Protein 2FDN (pdb70)

B-factor: mean 10.57, std 5.55, range [5.18, 43.55]

InterPro domains:
  IPR000813 7Fe ferredoxin [PR00354] (17-27)
  IPR000813 7Fe ferredoxin [PR00354] (33-50)
  IPR017896 4Fe-4S ferredoxin-type, iron-sulphur binding domain [PF12838] (9-52)
  IPR017896 4Fe-4S ferredoxin-type, iron-sulphur binding domain [PS51379] (1-28)
  IPR017896 4Fe-4S ferredoxin-type, iron-sulphur binding domain [PS51379] (29-56)
  IPR017900 4Fe-4S ferredoxin, iron-sulphur binding, conserved site [PS00198] (9-20)
  IPR017900 4Fe-4S ferredoxin, iron-sulphur binding, conserved site [PS00198] (38-49)
  IPR050157 Photosystem I iron-sulfur center [PTHR24960] (4-52)

Radius of gyration: 9.42 Å; Cα contacts (8 Å, |Δi|>4): 115; chains: 1; bounding box: 20×22×17 Å

Solvent-accessible surface area: 3301 Å² total; per-residue (Å²): 42,37,66,4,58,143,44,20,108,51,76,18,46,15,63,99,94,20,90,58,122,6,7,57,70,33,157,117,105,29,81,20,65,67,143,50,26,105,61,73,18,37,11,21,68,61,26,97,59,96,2,5,56,97,104

Foldseek 3Di:
DWFQAPQAPQPPQLQVVQPQNQWDQDPVGIGGDPVGDPPPCVSLVRGPRSRIDDD

Organism: Gottschalkia acidurici (strain ATCC 7906 / DSM 604 / BCRC 14475 / CIP 104303 / KCTC 5404 / NCIMB 10678 / 9a) (NCBI:txid1128398)

CATH classification: 3.30.70.20

Nearest PDB structures (foldseek):
  2fdn-assembly1_A  TM=1.019E+00  e=5.353E-12  Gottschalkia acidurici
  1fdn-assembly1_A  TM=1.010E+00  e=1.514E-10  Gottschalkia acidurici
  1fca-assembly1_A  TM=1.009E+00  e=4.189E-10  Gottschalkia acidurici
  1h98-assembly1_A  TM=9.496E-01  e=1.962E-05  Thermus aquaticus
  5c4i-assembly1_E  TM=8.753E-01  e=5.550E-04  Moorella thermoacetica ATCC 39073

Structure (mmCIF, N/CA/C/O backbone):
data_2FDN
#
_entry.id   2FDN
#
_cell.length_a   33.950
_cell.length_b   33.950
_cell.length_c   74.820
_cell.angle_alpha   90.00
_cell.angle_beta   90.00
_cell.angle_gamma   90.00
#
_symmetry.space_group_name_H-M   'P 43 21 2'
#
loop_
_entity.id
_entity.type
_entity.pdbx_description
1 polymer FERREDOXIN
2 non-polymer 'IRON/SULFUR CLUSTER'
3 water water
#
loop_
_atom_site.group_PDB
_atom_site.id
_atom_site.type_symbol
_atom_site.label_atom_id
_atom_site.label_alt_id
_atom_site.label_comp_id
_atom_site.label_asym_id
_atom_site.label_entity_id
_atom_site.label_seq_id
_atom_site.pdbx_PDB_ins_code
_atom_site.Cartn_x
_atom_site.Cartn_y
_atom_site.Cartn_z
_atom_site.occupancy
_atom_site.B_iso_or_equiv
_atom_site.auth_seq_id
_atom_site.auth_comp_id
_atom_site.auth_asym_id
_atom_site.auth_atom_id
_atom_site.pdbx_PDB_model_num
ATOM 1 N N . ALA A 1 1 ? 9.251 24.410 64.133 1.00 7.34 1 ALA A N 1
ATOM 2 C CA . ALA A 1 1 ? 8.069 23.677 64.576 1.00 6.49 1 ALA A CA 1
ATOM 3 C C . ALA A 1 1 ? 8.390 22.270 65.061 1.00 5.92 1 ALA A C 1
ATOM 4 O O . ALA A 1 1 ? 9.055 21.505 64.383 1.00 7.19 1 ALA A O 1
ATOM 13 N N . TYR A 1 2 ? 7.838 21.933 66.245 1.00 6.09 2 TYR A N 1
ATOM 14 C CA . TYR A 1 2 ? 7.623 20.562 66.650 1.00 5.40 2 TYR A CA 1
ATOM 15 C C . TYR A 1 2 ? 6.330 20.099 65.992 1.00 5.69 2 TYR A C 1
ATOM 16 O O . TYR A 1 2 ? 5.482 20.919 65.598 1.00 6.18 2 TYR A O 1
ATOM 34 N N . VAL A 1 3 ? 6.191 18.755 65.886 1.00 5.72 3 VAL A N 1
ATOM 35 C CA . VAL A 1 3 ? 4.953 18.156 65.421 1.00 5.29 3 VAL A CA 1
ATOM 36 C C . VAL A 1 3 ? 4.620 17.028 66.417 1.00 5.56 3 VAL A C 1
ATOM 37 O O . VAL A 1 3 ? 5.528 16.340 66.899 1.00 6.03 3 VAL A O 1
ATOM 50 N N . ILE A 1 4 ? 3.350 16.850 66.710 1.00 5.58 4 ILE A N 1
ATOM 51 C CA . ILE A 1 4 ? 2.915 15.799 67.650 1.00 5.34 4 ILE A CA 1
ATOM 52 C C . ILE A 1 4 ? 2.634 14.548 66.867 1.00 6.15 4 ILE A C 1
ATOM 53 O O . ILE A 1 4 ? 1.734 14.471 65.999 1.00 6.87 4 ILE A O 1
ATOM 69 N N A ASN A 1 5 ? 3.371 13.521 67.230 0.74 5.18 5 ASN A N 1
ATOM 70 N N B ASN A 1 5 ? 3.616 13.422 66.888 0.26 5.66 5 ASN A N 1
ATOM 71 C CA A ASN A 1 5 ? 3.263 12.221 66.573 0.74 5.54 5 ASN A CA 1
ATOM 72 C CA B ASN A 1 5 ? 3.556 12.199 66.089 0.26 7.76 5 ASN A CA 1
ATOM 73 C C A ASN A 1 5 ? 2.056 11.443 67.105 0.74 5.91 5 ASN A C 1
ATOM 74 C C B ASN A 1 5 ? 2.435 11.270 66.583 0.26 7.41 5 ASN A C 1
ATOM 75 O O A ASN A 1 5 ? 1.502 11.750 68.194 0.74 6.03 5 ASN A O 1
ATOM 76 O O B ASN A 1 5 ? 1.669 11.594 67.491 0.26 7.16 5 ASN A O 1
ATOM 85 N N A GLU A 1 6 ? 1.690 10.405 66.377 0.74 6.37 6 GLU A N 1
ATOM 86 N N B GLU A 1 6 ? 2.298 10.117 65.940 0.26 8.93 6 GLU A N 1
ATOM 87 C CA A GLU A 1 6 ? 0.527 9.550 66.692 0.74 7.35 6 GLU A CA 1
ATOM 88 C CA B GLU A 1 6 ? 1.226 9.148 66.146 0.26 9.95 6 GLU A CA 1
ATOM 89 C C A GLU A 1 6 ? 0.678 8.779 67.984 0.74 8.00 6 GLU A C 1
ATOM 90 C C B GLU A 1 6 ? 1.277 8.517 67.502 0.26 8.97 6 GLU A C 1
ATOM 91 O O A GLU A 1 6 ? -0.337 8.331 68.503 0.74 8.94 6 GLU A O 1
ATOM 92 O O B GLU A 1 6 ? 0.467 7.697 67.916 0.26 10.02 6 GLU A O 1
ATOM 103 N N . ALA A 1 7 ? 1.928 8.721 68.571 1.00 8.58 7 ALA A N 1
ATOM 104 C CA . ALA A 1 7 ? 1.995 8.187 69.921 1.00 8.79 7 ALA A CA 1
ATOM 105 C C . ALA A 1 7 ? 1.166 8.934 70.905 1.00 7.78 7 ALA A C 1
ATOM 106 O O . ALA A 1 7 ? 0.813 8.411 71.999 1.00 8.81 7 ALA A O 1
ATOM 113 N N . CYS A 1 8 ? 0.827 10.188 70.627 1.00 7.12 8 CYS A N 1
ATOM 114 C CA . CYS A 1 8 ? -0.005 10.954 71.514 1.00 6.69 8 CYS A CA 1
ATOM 115 C C . CYS A 1 8 ? -1.211 10.172 71.965 1.00 7.01 8 CYS A C 1
ATOM 116 O O . CYS A 1 8 ? -1.966 9.597 71.160 1.00 8.01 8 CYS A O 1
ATOM 123 N N . ILE A 1 9 ? -1.425 10.165 73.294 1.00 7.24 9 ILE A N 1
ATOM 124 C CA . ILE A 1 9 ? -2.547 9.522 73.966 1.00 7.25 9 ILE A CA 1
ATOM 125 C C . ILE A 1 9 ? -3.635 10.480 74.373 1.00 7.15 9 ILE A C 1
ATOM 126 O O . ILE A 1 9 ? -4.593 10.110 74.993 1.00 8.44 9 ILE A O 1
ATOM 142 N N . SER A 1 10 ? -3.470 11.783 73.969 1.00 7.27 10 SER A N 1
ATOM 143 C CA . SER A 1 10 ? -4.494 12.776 74.152 1.00 7.29 10 SER A CA 1
ATOM 144 C C . SER A 1 10 ? -4.846 12.994 75.618 1.00 7.80 10 SER A C 1
ATOM 145 O O . SER A 1 10 ? -5.977 13.297 75.993 1.00 9.17 10 SER A O 1
ATOM 151 N N . CYS A 1 11 ? -3.777 13.038 76.438 1.00 8.01 11 CYS A N 1
ATOM 152 C CA . CYS A 1 11 ? -3.888 13.275 77.864 1.00 8.12 11 CYS A CA 1
ATOM 153 C C . CYS A 1 11 ? -4.135 14.793 78.195 1.00 8.68 11 CYS A C 1
ATOM 154 O O . CYS A 1 11 ? -4.584 15.157 79.301 1.00 9.90 11 CYS A O 1
ATOM 161 N N . GLY A 1 12 ? -3.738 15.652 77.270 1.00 7.95 12 GLY A N 1
ATOM 162 C CA . GLY A 1 12 ? -3.893 17.080 77.465 1.00 8.73 12 GLY A CA 1
ATOM 163 C C . GLY A 1 12 ? -2.834 17.791 78.224 1.00 8.09 12 GLY A C 1
ATOM 164 O O . GLY A 1 12 ? -2.881 18.996 78.347 1.00 9.08 12 GLY A O 1
ATOM 168 N N . ALA A 1 13 ? -1.828 17.117 78.775 1.00 7.71 13 ALA A N 1
ATOM 169 C CA . ALA A 1 13 ? -0.928 17.732 79.727 1.00 8.17 13 ALA A CA 1
ATOM 170 C C . ALA A 1 13 ? -0.109 18.871 79.150 1.00 7.20 13 ALA A C 1
ATOM 171 O O . ALA A 1 13 ? 0.287 19.812 79.846 1.00 8.49 13 ALA A O 1
ATOM 178 N N . CYS A 1 14 ? 0.237 18.760 77.837 1.00 6.89 14 CYS A N 1
ATOM 179 C CA . CYS A 1 14 ? 1.110 19.738 77.201 1.00 6.86 14 CYS A CA 1
ATOM 180 C C . CYS A 1 14 ? 0.405 21.023 76.908 1.00 7.24 14 CYS A C 1
ATOM 181 O O . CYS A 1 14 ? 1.102 22.090 76.773 1.00 8.24 14 CYS A O 1
ATOM 188 N N . GLU A 1 15 ? -0.888 21.066 76.740 1.00 7.07 15 GLU A N 1
ATOM 189 C CA . GLU A 1 15 ? -1.558 22.252 76.239 1.00 7.37 15 GLU A CA 1
ATOM 190 C C . GLU A 1 15 ? -1.323 23.460 77.087 1.00 7.58 15 GLU A C 1
ATOM 191 O O . GLU A 1 15 ? -0.976 24.536 76.558 1.00 8.42 15 GLU A O 1
ATOM 203 N N . PRO A 1 16 ? -1.482 23.384 78.416 1.00 7.77 16 PRO A N 1
ATOM 204 C CA . PRO A 1 16 ? -1.251 24.562 79.270 1.00 8.89 16 PRO A CA 1
ATOM 205 C C . PRO A 1 16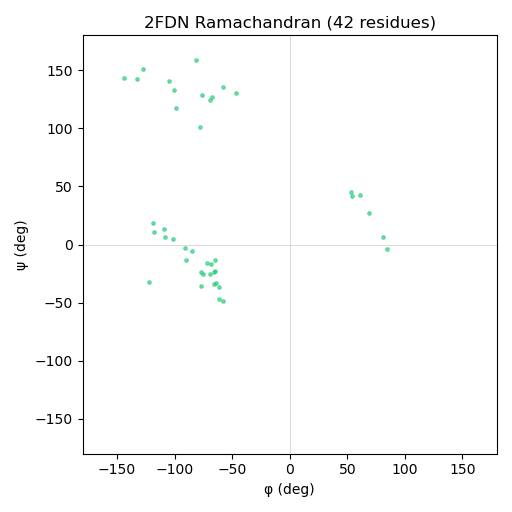 ? 0.196 24.958 79.411 1.00 8.50 16 PRO A C 1
ATOM 206 O O . PRO A 1 16 ? 0.511 26.061 79.858 1.00 10.16 16 PRO A O 1
ATOM 217 N N . GLU A 1 17 ? 1.097 24.020 79.044 1.00 8.10 17 GLU A N 1
ATOM 218 C CA . GLU A 1 17 ? 2.527 24.237 79.284 1.00 8.60 17 GLU A CA 1
ATOM 219 C C . GLU A 1 17 ? 3.213 24.924 78.118 1.00 7.91 17 GLU A C 1
ATOM 220 O O . GLU A 1 17 ? 4.329 25.389 78.269 1.00 11.07 17 GLU A O 1
ATOM 232 N N . CYS A 1 18 ? 2.574 25.004 76.986 1.00 6.94 18 CYS A N 1
ATOM 233 C CA . CYS A 1 18 ? 3.204 25.683 75.784 1.00 6.83 18 CYS A CA 1
ATOM 234 C C . CYS A 1 18 ? 3.268 27.162 76.102 1.00 6.71 18 CYS A C 1
ATOM 235 O O . CYS A 1 18 ? 2.237 27.811 76.351 1.00 7.88 18 CYS A O 1
ATOM 242 N N . PRO A 1 19 ? 4.467 27.776 76.027 1.00 6.68 19 PRO A N 1
ATOM 243 C CA . PRO A 1 19 ? 4.593 29.187 76.392 1.00 7.66 19 PRO A CA 1
ATOM 244 C C . PRO A 1 19 ? 3.900 30.146 75.440 1.00 7.50 19 PRO A C 1
ATOM 245 O O . PRO A 1 19 ? 3.716 31.310 75.776 1.00 9.11 19 PRO A O 1
ATOM 256 N N . VAL A 1 20 ? 3.559 29.703 74.247 1.00 7.71 20 VAL A N 1
ATOM 257 C CA . VAL A 1 20 ? 2.968 30.512 73.198 1.00 7.40 20 VAL A CA 1
ATOM 258 C C . VAL A 1 20 ? 1.562 30.027 72.810 1.00 7.06 20 VAL A C 1
ATOM 259 O O . VAL A 1 20 ? 1.010 30.455 71.829 1.00 7.51 20 VAL A O 1
ATOM 272 N N . ASN A 1 21 ? 0.984 29.108 73.593 1.00 7.14 21 ASN A N 1
ATOM 273 C CA . ASN A 1 21 ? -0.359 28.617 73.363 1.00 7.65 21 ASN A CA 1
ATOM 274 C C . ASN A 1 21 ? -0.574 28.075 71.963 1.00 7.45 21 ASN A C 1
ATOM 275 O O . ASN A 1 21 ? -1.609 28.279 71.335 1.00 8.90 21 ASN A O 1
ATOM 285 N N . ALA A 1 22 ? 0.421 27.319 71.456 1.00 6.42 22 ALA A N 1
ATOM 286 C CA . ALA A 1 22 ? 0.407 26.798 70.109 1.00 6.78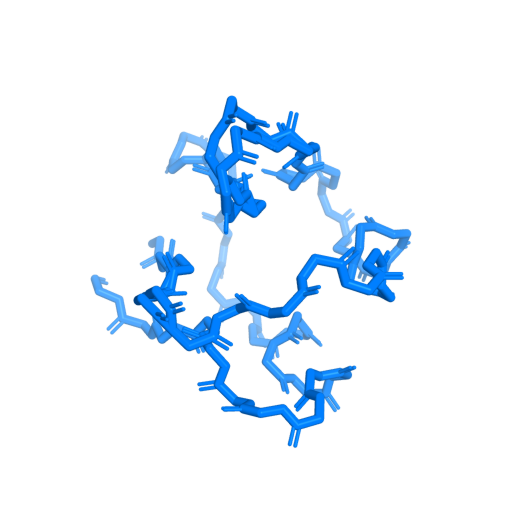 22 ALA A CA 1
ATOM 287 C C . ALA A 1 22 ? -0.219 25.400 69.984 1.00 6.31 22 ALA A C 1
ATOM 288 O O . ALA A 1 22 ? -0.284 24.856 68.899 1.00 7.70 22 ALA A O 1
ATOM 295 N N . ILE A 1 23 ? -0.611 24.799 71.123 1.00 6.80 23 ILE A N 1
ATOM 296 C CA . ILE A 1 23 ? -1.200 23.437 71.099 1.00 6.76 23 ILE A CA 1
ATOM 297 C C . ILE A 1 23 ? -2.690 23.524 71.314 1.00 6.99 23 ILE A C 1
ATOM 298 O O . ILE A 1 23 ? -3.208 24.239 72.181 1.00 8.58 23 ILE A O 1
ATOM 314 N N . SER A 1 24 ? -3.396 22.674 70.558 1.00 7.98 24 SER A N 1
ATOM 315 C CA . SER A 1 24 ? 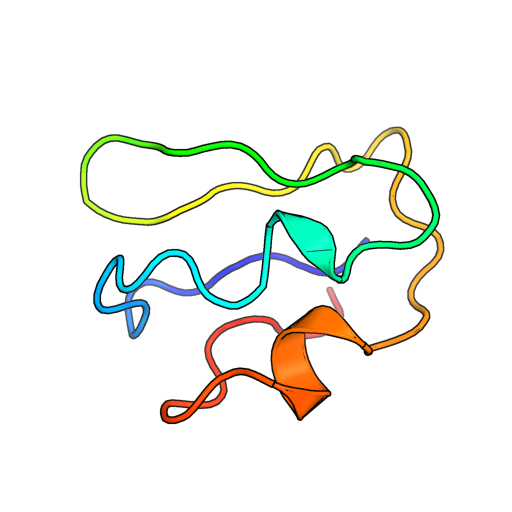-4.849 22.489 70.757 1.00 8.97 24 SER A CA 1
ATOM 316 C C . SER A 1 24 ? -5.152 21.006 70.553 1.00 8.28 24 SER A C 1
ATOM 317 O O . SER A 1 24 ? -4.366 20.208 70.057 1.00 8.48 24 SER A O 1
ATOM 323 N N A SER A 1 25 ? -6.362 20.643 70.990 0.48 9.97 25 SER A N 1
ATOM 324 N N B SER A 1 25 ? -6.375 20.692 71.187 0.52 9.62 25 SER A N 1
ATOM 325 C CA A SER A 1 25 ? -6.816 19.252 70.920 0.48 11.26 25 SER A CA 1
ATOM 326 C CA B SER A 1 25 ? -6.802 19.336 70.829 0.52 10.78 25 SER A CA 1
ATOM 327 C C A SER A 1 25 ? -7.110 18.831 69.482 0.48 10.93 25 SER A C 1
ATOM 328 C C B SER A 1 25 ? -7.300 19.312 69.381 0.52 11.12 25 SER A C 1
ATOM 329 O O A SER A 1 25 ? -7.320 19.742 68.653 0.48 11.94 25 SER A O 1
ATOM 330 O O B SER A 1 25 ? -8.254 20.042 69.078 0.52 15.71 25 SER A O 1
ATOM 335 N N A GLY A 1 26 ? -7.110 17.541 69.140 0.48 10.91 26 GLY A N 1
ATOM 336 N N B GLY A 1 26 ? -6.650 18.494 68.535 0.52 12.09 26 GLY A N 1
ATOM 337 C CA A GLY A 1 26 ? -7.409 17.110 67.757 0.48 13.01 26 GLY A CA 1
ATOM 338 C CA B GLY A 1 26 ? -7.084 18.348 67.152 0.52 13.62 26 GLY A CA 1
ATOM 339 C C A GLY A 1 26 ? -8.115 15.755 67.868 0.48 17.17 26 GLY A C 1
ATOM 340 C C B GLY A 1 26 ? -8.151 17.272 67.020 0.52 12.45 26 GLY A C 1
ATOM 341 O O A GLY A 1 26 ? -8.414 15.262 68.976 0.48 21.83 26 GLY A O 1
ATOM 342 O O B GLY A 1 26 ? -8.732 16.733 67.974 0.52 13.10 26 GLY A O 1
ATOM 343 N N A ASP A 1 27 ? -8.380 15.153 66.730 0.48 17.88 27 ASP A N 1
ATOM 344 N N B ASP A 1 27 ? -8.493 16.922 65.775 0.52 13.06 27 ASP A N 1
ATOM 345 C CA A ASP A 1 27 ? -9.158 13.917 66.624 0.48 18.16 27 ASP A CA 1
ATOM 346 C CA B ASP A 1 27 ? -9.570 15.956 65.586 0.52 14.48 27 ASP A CA 1
ATOM 347 C C A ASP A 1 27 ? -8.570 12.776 67.417 0.48 19.91 27 ASP A C 1
ATOM 348 C C B ASP A 1 27 ? -9.181 14.510 65.894 0.52 16.19 27 ASP A C 1
ATOM 349 O O A ASP A 1 27 ? -9.096 12.305 68.451 0.48 32.39 27 ASP A O 1
ATOM 350 O O B ASP A 1 27 ? -10.050 13.703 66.301 0.52 17.92 27 ASP A O 1
ATOM 359 N N A ASP A 1 28 ? -7.418 12.284 66.923 0.48 16.72 28 ASP A N 1
ATOM 360 N N B ASP A 1 28 ? -7.893 14.242 65.708 0.52 15.57 28 ASP A N 1
ATOM 361 C CA A ASP A 1 28 ? -6.835 11.289 67.806 0.48 19.62 28 ASP A CA 1
ATOM 362 C CA B ASP A 1 28 ? -7.395 12.909 65.992 0.52 13.85 28 ASP A CA 1
ATOM 363 C C A ASP A 1 28 ? -5.436 11.662 68.302 0.48 15.27 28 ASP A C 1
ATOM 364 C C B ASP A 1 28 ? -6.492 12.923 67.210 0.52 13.11 28 ASP A C 1
ATOM 365 O O A ASP A 1 28 ? -4.763 10.785 68.799 0.48 18.25 28 ASP A O 1
ATOM 366 O O B ASP A 1 28 ? -6.385 11.880 67.874 0.52 14.63 28 ASP A O 1
ATOM 375 N N A ARG A 1 29 ? -5.096 12.918 68.152 0.48 12.29 29 ARG A N 1
ATOM 376 N N B ARG A 1 29 ? -5.781 14.001 67.518 0.52 11.32 29 ARG A N 1
ATOM 377 C CA A ARG A 1 29 ? -3.811 13.455 68.570 0.48 8.88 29 ARG A CA 1
ATOM 378 C CA B ARG A 1 29 ? -4.820 14.064 68.623 0.52 10.63 29 ARG A CA 1
ATOM 379 C C A ARG A 1 29 ? -3.962 14.975 68.666 0.48 8.36 29 ARG A C 1
ATOM 380 C C B ARG A 1 29 ? -4.467 15.541 68.805 0.52 10.43 29 ARG A C 1
ATOM 381 O O A ARG A 1 29 ? -4.645 15.607 67.876 0.48 8.94 29 ARG A O 1
ATOM 382 O O B ARG A 1 29 ? -5.006 16.430 68.130 0.52 13.68 29 ARG A O 1
ATOM 397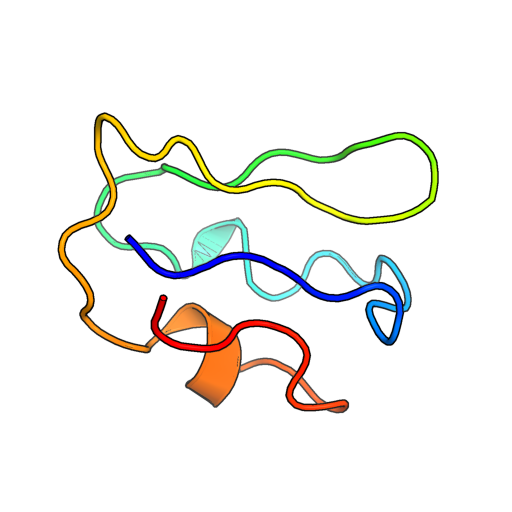 N N . TYR A 1 30 ? -3.415 15.612 69.688 1.00 9.02 30 TYR A N 1
ATOM 398 C CA . TYR A 1 30 ? -3.204 17.036 69.861 1.00 8.21 30 TYR A CA 1
ATOM 399 C C . TYR A 1 30 ? -2.365 17.538 68.669 1.00 7.83 30 TYR A C 1
ATOM 400 O O . TYR A 1 30 ? -1.679 16.763 68.006 1.00 8.24 30 TYR A O 1
ATOM 418 N N . VAL A 1 31 ? -2.398 18.864 68.439 1.00 6.97 31 VAL A N 1
ATOM 419 C CA . VAL A 1 31 ? -1.774 19.426 67.234 1.00 7.44 31 VAL A CA 1
ATOM 420 C C . VAL A 1 31 ? -1.146 20.789 67.573 1.00 5.83 31 VAL A C 1
ATOM 421 O O . VAL A 1 31 ? -1.652 21.590 68.335 1.00 7.12 31 VAL A O 1
ATOM 429 N N . ILE A 1 32 ? 0.001 20.979 66.918 1.00 5.63 32 ILE A N 1
ATOM 430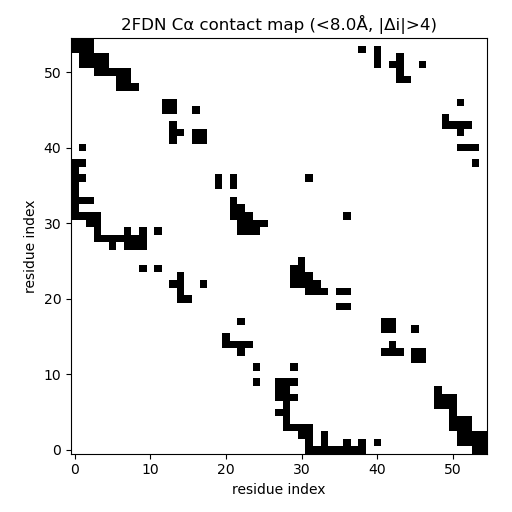 C CA . ILE A 1 32 ? 0.816 22.181 67.053 1.00 5.64 32 ILE A CA 1
ATOM 431 C C . ILE A 1 32 ? 0.584 23.125 65.886 1.00 5.65 32 ILE A C 1
ATOM 432 O O . ILE A 1 32 ? 0.567 22.735 64.704 1.00 6.20 32 ILE A O 1
ATOM 448 N N . ASP A 1 33 ? 0.392 24.404 66.245 1.00 5.63 33 ASP A N 1
ATOM 449 C CA . ASP A 1 33 ? 0.380 25.534 65.256 1.00 5.87 33 ASP A CA 1
ATOM 450 C C . ASP A 1 33 ? 1.826 25.866 64.893 1.00 5.46 33 ASP A C 1
ATOM 451 O O . ASP A 1 33 ? 2.588 26.457 65.636 1.00 5.90 33 ASP A O 1
ATOM 460 N N . ALA A 1 34 ? 2.226 25.356 63.697 1.00 5.75 34 ALA A N 1
ATOM 461 C CA . ALA A 1 34 ? 3.546 25.547 63.195 1.00 5.92 34 ALA A CA 1
ATOM 462 C C . ALA A 1 34 ? 3.894 26.987 62.873 1.00 5.97 34 ALA A C 1
ATOM 463 O O . ALA A 1 34 ? 5.068 27.346 62.706 1.00 6.75 34 ALA A O 1
ATOM 470 N N . ASP A 1 35 ? 2.899 27.879 62.811 1.00 5.84 35 ASP A N 1
ATOM 471 C CA . ASP A 1 35 ? 3.142 29.289 62.604 1.00 6.20 35 ASP A CA 1
ATOM 472 C C . ASP A 1 35 ? 3.440 30.032 63.899 1.00 6.16 35 ASP A C 1
ATOM 473 O O . ASP A 1 35 ? 3.785 31.218 63.842 1.00 7.63 35 ASP A O 1
ATOM 482 N N . THR A 1 36 ? 3.335 29.365 65.025 1.00 6.47 36 THR A N 1
ATOM 483 C CA . THR A 1 36 ? 3.564 29.962 66.364 1.00 7.21 36 THR A CA 1
ATOM 484 C C . THR A 1 36 ? 4.644 29.254 67.134 1.00 6.13 36 THR A C 1
ATOM 485 O O . THR A 1 36 ? 5.347 29.847 67.957 1.00 6.71 36 THR A O 1
ATOM 496 N N . CYS A 1 37 ? 4.803 27.935 66.939 1.00 6.04 37 CYS A N 1
ATOM 49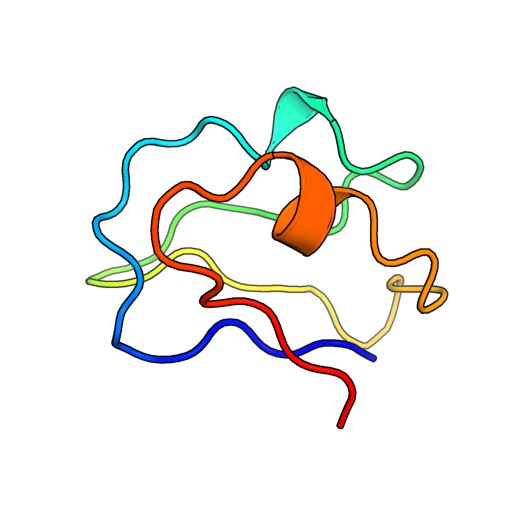7 C CA . CYS A 1 37 ? 5.787 27.165 67.675 1.00 5.72 37 CYS A CA 1
ATOM 498 C C . CYS A 1 37 ? 7.216 27.727 67.474 1.00 5.97 37 CYS A C 1
ATOM 499 O O . CYS A 1 37 ? 7.633 28.045 66.363 1.00 6.32 37 CYS A O 1
ATOM 506 N N . ILE A 1 38 ? 7.968 27.829 68.574 1.00 6.43 38 ILE A N 1
ATOM 507 C CA . ILE A 1 38 ? 9.321 28.327 68.628 1.00 6.19 38 ILE A CA 1
ATOM 508 C C . ILE A 1 38 ? 10.313 27.292 69.137 1.00 6.24 38 ILE A C 1
ATOM 509 O O . ILE A 1 38 ? 11.449 27.609 69.512 1.00 6.98 38 ILE A O 1
ATOM 525 N N . ASP A 1 39 ? 9.946 25.998 69.113 1.00 6.50 39 ASP A N 1
ATOM 526 C CA . ASP A 1 39 ? 10.848 24.873 69.281 1.00 6.91 39 ASP A CA 1
ATOM 527 C C . ASP A 1 39 ? 11.409 24.759 70.663 1.00 7.64 39 ASP A C 1
ATOM 528 O O . ASP A 1 39 ? 12.509 24.217 70.881 1.00 9.68 39 ASP A O 1
ATOM 537 N N . CYS A 1 40 ? 10.733 25.224 71.696 1.00 7.31 40 CYS A N 1
ATOM 538 C CA . CYS A 1 40 ? 11.258 25.185 73.028 1.00 7.58 40 CYS A CA 1
ATOM 539 C C . CYS A 1 40 ? 11.366 23.804 73.600 1.00 7.74 40 CYS A C 1
ATOM 540 O O . CYS A 1 40 ? 12.132 23.609 74.596 1.00 9.47 40 CYS A O 1
ATOM 547 N N . GLY A 1 41 ? 10.575 22.853 73.139 1.00 6.96 41 GLY A N 1
ATOM 548 C CA . GLY A 1 41 ? 10.552 21.485 73.615 1.00 6.95 41 GLY A CA 1
ATOM 549 C C . GLY A 1 41 ? 9.759 21.264 74.884 1.00 6.46 41 GLY A C 1
ATOM 550 O O . GLY A 1 41 ? 9.759 20.129 75.388 1.00 7.32 41 GLY A O 1
ATOM 554 N N . ALA A 1 42 ? 9.046 22.270 75.388 1.00 6.54 42 ALA A N 1
ATOM 555 C CA . ALA A 1 42 ? 8.383 22.064 76.688 1.00 6.81 42 ALA A CA 1
ATOM 556 C C . ALA A 1 42 ? 7.286 21.016 76.625 1.00 6.42 42 ALA A C 1
ATOM 557 O O . ALA A 1 42 ? 7.074 20.305 77.604 1.00 7.16 42 ALA A O 1
ATOM 564 N N . CYS A 1 43 ? 6.585 20.927 75.502 1.00 6.15 43 CYS A N 1
ATOM 565 C CA . CYS A 1 43 ? 5.545 19.947 75.322 1.00 5.87 43 CYS A CA 1
ATOM 566 C C . CYS A 1 43 ? 6.087 18.517 75.418 1.00 5.99 43 CYS A C 1
ATOM 567 O O . CYS A 1 43 ? 5.507 17.688 76.089 1.00 6.72 43 CYS A O 1
ATOM 574 N N . ALA A 1 44 ? 7.199 18.262 74.732 1.00 6.04 44 ALA A N 1
ATOM 575 C CA . ALA A 1 44 ? 7.821 16.960 74.836 1.00 5.96 44 ALA A CA 1
ATOM 576 C C . ALA A 1 44 ? 8.255 16.708 76.293 1.00 6.04 44 ALA A C 1
ATOM 577 O O . ALA A 1 44 ? 8.134 15.587 76.797 1.00 6.62 44 ALA A O 1
ATOM 584 N N . GLY A 1 45 ? 8.721 17.750 76.969 1.00 6.03 45 GLY A N 1
ATOM 585 C CA . GLY A 1 45 ? 9.202 17.612 78.327 1.00 7.05 45 GLY A CA 1
ATOM 586 C C . GLY A 1 45 ? 8.104 17.217 79.319 1.00 6.17 45 GLY A C 1
ATOM 587 O O . GLY A 1 45 ? 8.467 16.710 80.422 1.00 8.29 45 GLY A O 1
ATOM 591 N N . VAL A 1 46 ? 6.842 17.466 79.034 1.00 5.93 46 VAL A N 1
ATOM 592 C CA . VAL A 1 46 ? 5.730 17.066 79.884 1.00 6.19 46 VAL A CA 1
ATOM 593 C C . VAL A 1 46 ? 4.928 15.950 79.255 1.00 5.79 46 VAL A C 1
ATOM 594 O O . VAL A 1 46 ? 3.825 15.613 79.724 1.00 6.86 46 VAL A O 1
ATOM 607 N N . CYS A 1 47 ? 5.442 15.293 78.191 1.00 5.67 47 CYS A N 1
ATOM 608 C CA . CYS A 1 47 ? 4.707 14.295 77.474 1.00 5.69 47 CYS A CA 1
ATOM 609 C C . CYS A 1 47 ? 5.124 12.920 77.931 1.00 6.12 47 CYS A C 1
ATOM 610 O O . CYS A 1 47 ? 6.289 12.523 77.674 1.00 6.52 47 CYS A O 1
ATOM 617 N N . PRO A 1 48 ? 4.251 12.090 78.516 1.00 6.52 48 PRO A N 1
ATOM 618 C CA . PRO A 1 48 ? 4.704 10.789 79.026 1.00 7.22 48 PRO A CA 1
ATOM 619 C C . PRO A 1 48 ? 5.163 9.853 77.962 1.00 7.44 48 PRO A C 1
ATOM 620 O O . PRO A 1 48 ? 5.908 8.904 78.236 1.00 9.46 48 PRO A O 1
ATOM 631 N N . VAL A 1 49 ? 4.694 10.039 76.720 1.00 7.28 49 VAL A N 1
ATOM 632 C CA . VAL A 1 49 ? 5.005 9.157 75.603 1.00 7.98 49 VAL A CA 1
ATOM 633 C C . VAL A 1 49 ? 5.939 9.824 74.610 1.00 7.61 49 VAL A C 1
ATOM 634 O O . VAL A 1 49 ? 6.182 9.245 73.532 1.00 9.45 49 VAL A O 1
ATOM 647 N N . ASP A 1 50 ? 6.464 11.030 74.905 1.00 7.17 50 ASP A N 1
ATOM 648 C CA . ASP A 1 50 ? 7.4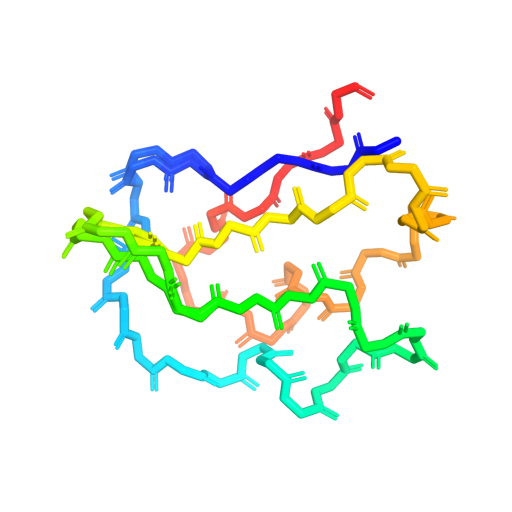14 11.714 74.061 1.00 6.93 50 ASP A CA 1
ATOM 649 C C . ASP A 1 50 ? 6.931 11.863 72.597 1.00 7.22 50 ASP A C 1
ATOM 650 O O . ASP A 1 50 ? 7.712 11.718 71.648 1.00 8.51 50 ASP A O 1
ATOM 659 N N . ALA A 1 51 ? 5.673 12.259 72.454 1.00 6.02 51 ALA A N 1
ATOM 660 C CA . ALA A 1 51 ? 5.094 12.374 71.101 1.00 6.09 51 ALA A CA 1
ATOM 661 C C . ALA A 1 51 ? 5.526 13.621 70.323 1.00 6.14 51 ALA A C 1
ATOM 662 O O . ALA A 1 51 ? 5.636 13.516 69.084 1.00 6.48 51 ALA A O 1
ATOM 669 N N . PRO A 1 52 ? 5.737 14.798 70.926 1.00 5.64 52 PRO A N 1
ATOM 670 C CA . PRO A 1 52 ? 6.159 15.949 70.149 1.00 5.74 52 PRO A CA 1
ATOM 671 C C . PRO A 1 52 ? 7.631 15.827 69.794 1.00 5.92 52 PRO A C 1
ATOM 672 O O . PRO A 1 52 ? 8.462 15.634 70.679 1.00 6.75 52 PRO A O 1
ATOM 683 N N . VAL A 1 53 ? 7.928 15.987 68.504 1.00 5.54 53 VAL A N 1
ATOM 684 C CA . VAL A 1 53 ? 9.337 15.938 68.023 1.00 6.02 53 VAL A CA 1
ATOM 685 C C . VAL A 1 53 ? 9.621 17.192 67.210 1.00 6.34 53 VAL A C 1
ATOM 686 O O . VAL A 1 53 ? 8.764 17.708 66.488 1.00 6.69 53 VAL A O 1
ATOM 699 N N . GLN A 1 54 ? 10.863 17.581 67.238 1.00 6.83 54 GLN A N 1
ATOM 700 C CA . GLN A 1 54 ? 11.351 18.670 66.360 1.00 6.28 54 GLN A CA 1
ATOM 701 C C . GLN A 1 54 ? 11.305 18.204 64.907 1.00 6.39 54 GLN A C 1
ATOM 702 O O . GLN A 1 54 ? 11.876 17.151 64.562 1.00 7.66 54 GLN A O 1
ATOM 716 N N . ALA A 1 55 ? 10.650 19.012 64.083 1.00 7.02 55 ALA A N 1
ATOM 717 C CA . ALA A 1 55 ? 10.589 18.786 62.625 1.00 7.97 55 ALA A CA 1
ATOM 718 C C . ALA A 1 55 ? 10.888 20.082 61.891 1.00 8.29 55 ALA A C 1
ATOM 719 O O . ALA A 1 55 ? 11.481 21.028 62.513 1.00 8.14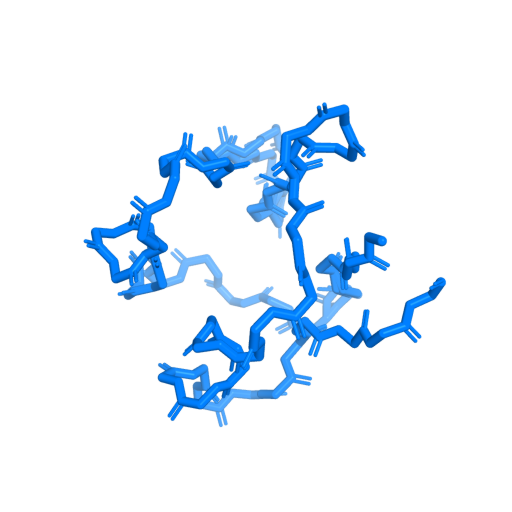 55 ALA A O 1
#

GO terms:
  GO:0051539 4 iron, 4 sulfur cluster binding (F, IDA)

Sequence (55 aa):
AYVINNEEACISCGACEPECPVNAISSSGGDDDDRRYVIDADTCIDCGACAGVCPVDAPVQA

Secondary structure (DSSP, 8-state):
-EEE-TT-----TTGGG-TT--EE--SSS-EE-TTT-----HHHHT-TT--EEE-